Protein AF-A0A7R7VEH5-F1 (afdb_monomer)

Solvent-accessible surface area (backbone atoms only — not comparable to full-atom values): 8174 Å² total; per-residue (Å²): 129,86,84,76,78,85,71,71,72,92,66,68,46,60,61,96,82,42,45,46,44,81,75,45,79,78,46,73,48,72,40,83,87,73,66,27,44,36,34,36,28,41,25,24,31,74,89,79,62,52,76,46,81,45,77,47,75,48,81,69,66,78,86,82,49,87,70,64,101,56,77,91,64,55,73,67,56,57,47,50,56,49,52,52,51,51,52,52,44,40,55,34,22,75,76,70,48,72,68,77,65,85,84,86,86,89,78,66,87,92,58,85,80,77,89,77,88,89,80,88,81,85,130

Sequence (123 aa):
MLKWEYYFGDHYFKIDGRLIIFDEQLTETEDPHLSQPQALNQAHYKDNGEQVLTKIRYDLHPKSYDHPKIPLYDRDYATDEFLLECEIVEILSEIGHGPRYITHLNIKAGRNSRIERATSILS

Foldseek 3Di:
DPPDDPPPPPDFDDFVNFTKDWDDFPDWDADPLQRWIKIWTWIAGPVPRHIDIDIDIDHDDPVPDPDDPDNSDDPVVVVVVVVVVLVVQCVCVVVVHDDHRRDDDDDDPPDNDDDDDDDDDDD

Mean predicted aligned error: 10.53 Å

pLDDT: mean 70.05, std 20.7, range [25.77, 93.56]

Organism: Aspergillus chevalieri (NCBI:txid182096)

Radius of gyration: 16.16 Å; Cα contacts (8 Å, |Δi|>4): 123; chains: 1; bounding box: 46×30×38 Å

Nearest PDB structures (foldseek):
  2nlk-assembly1_A  TM=2.785E-01  e=6.774E-01  Homo sapiens
  5exc-assembly1_C  TM=2.557E-01  e=3.932E-01  Dendronephthya sp. SSAL-2002
  2btj-assembly1_bb  TM=2.392E-01  e=5.651E-01  Lobophyllia hemprichii
  6omf-assembly1_J  TM=2.350E-01  e=1.167E+00  Salmonella enterica subsp. enterica serovar Typhimurium
  6gp1-assembly1_A  TM=2.303E-01  e=1.677E+00  Lobophyllia hemprichii

Structure (mmCIF, N/CA/C/O backbone):
data_AF-A0A7R7VEH5-F1
#
_entry.id   AF-A0A7R7VEH5-F1
#
loop_
_atom_site.group_PDB
_atom_site.id
_atom_site.type_symbol
_atom_site.label_atom_id
_atom_site.label_alt_id
_atom_site.label_comp_id
_atom_site.label_asym_id
_atom_site.label_entity_id
_atom_site.label_seq_id
_atom_site.pdbx_PDB_ins_code
_atom_site.Cartn_x
_atom_site.Cartn_y
_atom_site.Cartn_z
_atom_site.occupancy
_atom_site.B_iso_or_equiv
_atom_site.auth_seq_id
_atom_site.auth_comp_id
_atom_site.auth_asym_id
_atom_site.auth_atom_id
_atom_site.pdbx_PDB_model_num
ATOM 1 N N . MET A 1 1 ? 22.551 12.711 -4.667 1.00 31.36 1 MET A N 1
ATOM 2 C CA . MET A 1 1 ? 21.391 11.824 -4.869 1.00 31.36 1 MET A CA 1
ATOM 3 C C . MET A 1 1 ? 20.169 12.726 -4.859 1.00 31.36 1 MET A C 1
ATOM 5 O O . MET A 1 1 ? 19.961 13.397 -3.856 1.00 31.36 1 MET A O 1
ATOM 9 N N . LEU A 1 2 ? 19.494 12.901 -5.999 1.00 25.77 2 LEU A N 1
ATOM 10 C CA . LEU A 1 2 ? 18.285 13.728 -6.057 1.0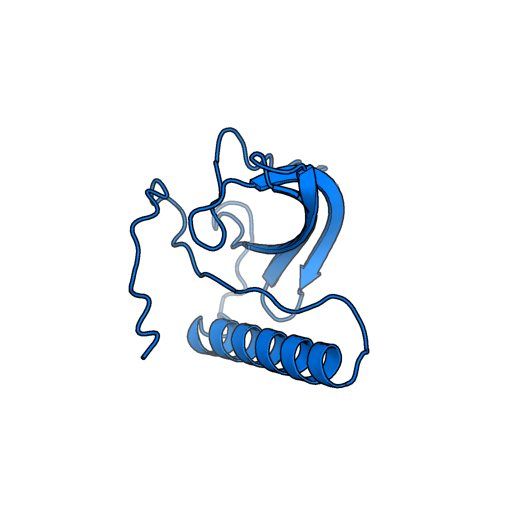0 25.77 2 LEU A CA 1
ATOM 11 C C . LEU A 1 2 ? 17.241 13.046 -5.173 1.00 25.77 2 LEU A C 1
ATOM 13 O O . LEU A 1 2 ? 16.857 11.917 -5.456 1.00 25.77 2 LEU A O 1
ATOM 17 N N . LYS A 1 3 ? 16.860 13.709 -4.080 1.00 30.73 3 LYS A N 1
ATOM 18 C CA . LYS A 1 3 ? 15.743 13.303 -3.230 1.00 30.73 3 LYS A CA 1
ATOM 19 C C . LYS A 1 3 ? 14.492 13.460 -4.096 1.00 30.73 3 LYS A C 1
ATOM 21 O O . LYS A 1 3 ? 14.040 14.577 -4.329 1.00 30.73 3 LYS A O 1
ATOM 26 N N . TRP A 1 4 ? 14.058 12.372 -4.719 1.00 36.75 4 TRP A N 1
ATOM 27 C CA . TRP A 1 4 ? 12.810 12.342 -5.466 1.00 36.75 4 TRP A CA 1
ATOM 28 C C . TRP A 1 4 ? 11.694 12.281 -4.426 1.00 36.75 4 TRP A C 1
ATOM 30 O O . TRP A 1 4 ? 11.590 11.305 -3.701 1.00 36.75 4 TRP A O 1
ATOM 40 N N . GLU A 1 5 ? 10.915 13.349 -4.296 1.00 39.94 5 GLU A N 1
ATOM 41 C CA . GLU A 1 5 ? 9.706 13.355 -3.473 1.00 39.94 5 GLU A CA 1
ATOM 42 C C . GLU A 1 5 ? 8.550 12.964 -4.398 1.00 39.94 5 GLU A C 1
ATOM 44 O O . GLU A 1 5 ? 7.982 13.811 -5.091 1.00 39.94 5 GLU A O 1
ATOM 49 N N . TYR A 1 6 ? 8.244 11.664 -4.496 1.00 45.22 6 TYR A N 1
ATOM 50 C CA . TYR A 1 6 ? 7.047 11.225 -5.212 1.00 45.22 6 TYR A CA 1
ATOM 51 C C . TYR A 1 6 ? 5.821 11.554 -4.361 1.00 45.22 6 TYR A C 1
ATOM 53 O O . TYR A 1 6 ? 5.362 10.770 -3.536 1.00 45.22 6 TYR A O 1
ATOM 61 N N . TYR A 1 7 ? 5.306 12.768 -4.537 1.00 43.44 7 TYR A N 1
ATOM 62 C CA . TYR A 1 7 ? 4.082 13.196 -3.887 1.00 43.44 7 TYR A CA 1
ATOM 63 C C . TYR A 1 7 ? 2.903 12.469 -4.543 1.00 43.44 7 TYR A C 1
ATOM 65 O O . TYR A 1 7 ? 2.584 12.721 -5.706 1.00 43.44 7 TYR A O 1
ATOM 73 N N . PHE A 1 8 ? 2.217 11.601 -3.794 1.00 52.72 8 PHE A N 1
ATOM 74 C CA . PHE A 1 8 ? 0.964 10.971 -4.234 1.00 52.72 8 PHE A CA 1
ATOM 75 C C . PHE A 1 8 ? -0.172 11.988 -4.501 1.00 52.72 8 PHE A C 1
ATOM 77 O O . PHE A 1 8 ? -1.266 11.584 -4.879 1.00 52.72 8 PHE A O 1
ATOM 84 N N . GLY A 1 9 ? 0.066 13.301 -4.394 1.00 45.19 9 GLY A N 1
ATOM 85 C 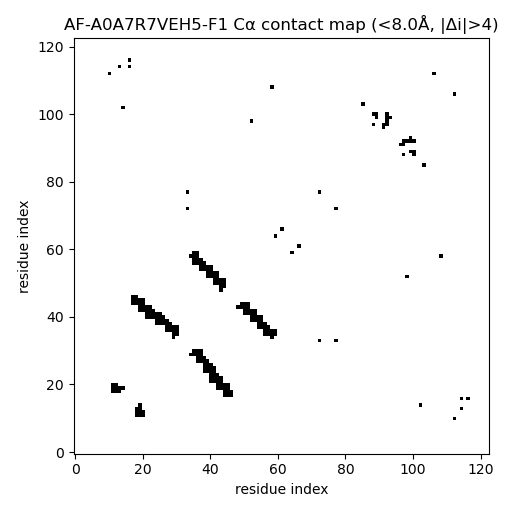CA . GLY A 1 9 ? -0.820 14.332 -4.942 1.00 45.19 9 GLY A CA 1
ATOM 86 C C . GLY A 1 9 ? -2.210 14.367 -4.311 1.00 45.19 9 GLY A C 1
ATOM 87 O O . GLY A 1 9 ? -2.421 13.925 -3.186 1.00 45.19 9 GLY A O 1
ATOM 88 N N . ASP A 1 10 ? -3.174 14.846 -5.100 1.00 43.59 10 ASP A N 1
ATOM 89 C CA . ASP A 1 10 ? -4.620 14.792 -4.834 1.00 43.59 10 ASP A CA 1
ATOM 90 C C . ASP A 1 10 ? -5.213 13.377 -5.058 1.00 43.59 10 ASP A C 1
ATOM 92 O O . ASP A 1 10 ? -6.424 13.220 -5.262 1.00 43.59 10 ASP A O 1
ATOM 96 N N . HIS A 1 11 ? -4.385 12.320 -5.095 1.00 54.25 11 HIS A N 1
ATOM 97 C CA . HIS A 1 11 ? -4.875 10.962 -5.310 1.00 54.25 11 HIS A CA 1
ATOM 98 C C . HIS A 1 11 ? -5.514 10.418 -4.033 1.00 54.25 11 HIS A C 1
ATOM 100 O O . HIS A 1 11 ? -4.874 9.962 -3.091 1.00 54.25 11 HIS A O 1
ATOM 106 N N . TYR A 1 12 ? -6.838 10.449 -4.042 1.00 58.94 12 TYR A N 1
ATOM 107 C CA . TYR A 1 12 ? -7.698 9.850 -3.041 1.00 58.94 12 TYR A CA 1
ATOM 108 C C . TYR A 1 12 ? -7.757 8.330 -3.211 1.00 58.94 12 TYR A C 1
ATOM 110 O O . TYR A 1 12 ? -8.392 7.822 -4.138 1.00 58.94 12 TYR A O 1
ATOM 118 N N . PHE A 1 13 ? -7.139 7.597 -2.288 1.00 70.75 13 PHE A N 1
ATOM 119 C CA . PHE A 1 13 ? -7.273 6.146 -2.220 1.00 70.75 13 PHE A CA 1
ATOM 120 C C . PHE A 1 13 ? -8.486 5.773 -1.377 1.00 70.75 13 PHE A C 1
ATOM 122 O O . PHE A 1 13 ? -8.788 6.407 -0.365 1.00 70.75 13 PHE A O 1
ATOM 129 N N . LYS A 1 14 ? -9.196 4.729 -1.803 1.00 73.38 14 LYS A N 1
ATOM 130 C CA . LYS A 1 14 ? -10.250 4.114 -1.005 1.00 73.38 14 LYS A CA 1
ATOM 131 C C . LYS A 1 14 ? -9.895 2.666 -0.732 1.00 73.38 14 LYS A C 1
ATOM 133 O O . LYS A 1 14 ? -9.637 1.923 -1.674 1.00 73.38 14 LYS A O 1
ATOM 138 N N . ILE A 1 15 ? -9.963 2.285 0.534 1.00 74.88 15 ILE A N 1
ATOM 139 C CA . ILE A 1 15 ? -9.909 0.898 0.993 1.00 74.88 15 ILE A CA 1
ATOM 140 C C . ILE A 1 15 ? -11.330 0.540 1.423 1.00 74.88 15 ILE A C 1
ATOM 142 O O . ILE A 1 15 ? -11.946 1.280 2.185 1.00 74.88 15 ILE A O 1
ATOM 146 N N . ASP A 1 16 ? -11.909 -0.508 0.838 1.00 74.12 16 ASP A N 1
ATOM 147 C CA . ASP A 1 16 ? -13.307 -0.911 1.071 1.00 74.12 16 ASP A CA 1
ATOM 148 C C . ASP A 1 16 ? -14.334 0.222 0.878 1.00 74.12 16 ASP A C 1
ATOM 150 O O . ASP A 1 16 ? -15.366 0.319 1.542 1.00 74.12 16 ASP A O 1
ATOM 154 N N . GLY A 1 17 ? -14.052 1.127 -0.066 1.00 75.25 17 GLY A N 1
ATOM 155 C CA . GLY A 1 17 ? -14.888 2.296 -0.348 1.00 75.25 17 GLY A CA 1
ATOM 156 C C . GLY A 1 17 ? -14.740 3.448 0.653 1.00 75.25 17 GLY A C 1
ATOM 157 O O . GLY A 1 17 ? -15.325 4.510 0.424 1.00 75.25 17 GLY A O 1
ATOM 158 N N . ARG A 1 18 ? -13.929 3.278 1.700 1.00 80.69 18 ARG A N 1
ATOM 159 C CA . ARG A 1 18 ? -13.612 4.295 2.703 1.00 80.69 18 ARG A CA 1
ATOM 160 C C . ARG A 1 18 ? -12.362 5.049 2.287 1.00 80.69 18 ARG A C 1
ATOM 162 O O . ARG A 1 18 ? -11.360 4.447 1.917 1.00 80.69 18 ARG A O 1
ATOM 169 N N . LEU A 1 19 ? -12.438 6.374 2.306 1.00 82.75 19 LEU A N 1
ATOM 170 C CA . LEU A 1 19 ? -11.329 7.220 1.886 1.00 82.75 19 LEU A CA 1
ATOM 171 C C . LEU A 1 19 ? -10.213 7.207 2.932 1.00 82.75 19 LEU A C 1
ATOM 173 O O . LEU A 1 19 ? -10.510 7.409 4.108 1.00 82.75 19 LEU A O 1
ATOM 177 N N . ILE A 1 20 ? -8.965 7.059 2.493 1.00 82.00 20 ILE A N 1
ATOM 178 C CA . ILE A 1 20 ? -7.785 7.246 3.341 1.00 82.00 20 ILE A CA 1
ATOM 179 C C . ILE A 1 20 ? -7.056 8.549 3.002 1.00 82.00 20 ILE A C 1
ATOM 181 O O . ILE A 1 20 ? -7.095 9.018 1.861 1.00 82.00 20 ILE A O 1
ATOM 185 N N . ILE A 1 21 ? -6.403 9.129 4.004 1.00 83.69 21 ILE A N 1
ATOM 186 C CA . ILE A 1 21 ? -5.522 10.294 3.897 1.00 83.69 21 ILE A CA 1
ATOM 187 C C . ILE A 1 21 ? -4.147 9.863 4.400 1.00 83.69 21 ILE A C 1
ATOM 189 O O . ILE A 1 21 ? -4.055 9.294 5.485 1.00 83.69 21 ILE A O 1
ATOM 193 N N . PHE A 1 22 ? -3.098 10.110 3.614 1.00 83.50 22 PHE A N 1
ATOM 194 C CA . PHE A 1 22 ? -1.724 9.859 4.048 1.00 83.50 22 PHE A CA 1
ATOM 195 C C . PHE A 1 22 ? -1.283 10.933 5.036 1.00 83.50 22 PHE A C 1
ATOM 197 O O . PHE A 1 22 ? -1.384 12.124 4.742 1.00 83.50 22 PHE A O 1
ATOM 204 N N . ASP A 1 23 ? -0.786 10.486 6.183 1.00 86.00 23 ASP A N 1
ATOM 205 C CA . ASP A 1 23 ? -0.283 11.343 7.251 1.00 86.00 23 ASP A CA 1
ATOM 206 C C . ASP A 1 23 ? 1.217 11.583 7.081 1.00 86.00 23 ASP A C 1
ATOM 208 O O . ASP A 1 23 ? 1.681 12.723 7.096 1.00 86.00 23 ASP A O 1
ATOM 212 N N . GLU A 1 24 ? 1.974 10.500 6.890 1.00 85.00 24 GLU A N 1
ATOM 213 C CA . GLU A 1 24 ? 3.433 10.524 6.837 1.00 85.00 24 GLU A CA 1
ATOM 214 C C . GLU A 1 24 ? 3.980 9.351 6.014 1.00 85.00 24 GLU A C 1
ATOM 216 O O . GLU A 1 24 ? 3.512 8.215 6.130 1.00 85.00 24 GLU A O 1
ATOM 221 N N . GLN A 1 25 ? 5.017 9.615 5.215 1.00 86.62 25 GLN A N 1
ATOM 222 C CA . GLN A 1 25 ? 5.842 8.573 4.607 1.00 86.62 25 GLN A CA 1
ATOM 223 C C . GLN A 1 25 ? 6.932 8.160 5.601 1.00 86.62 25 GLN A C 1
ATOM 225 O O . GLN A 1 25 ? 7.844 8.932 5.890 1.00 86.62 25 GLN A O 1
ATOM 230 N N . LEU A 1 26 ? 6.845 6.930 6.104 1.00 86.38 26 LEU A N 1
ATOM 231 C CA . LEU A 1 26 ? 7.756 6.395 7.116 1.00 86.38 26 LEU A CA 1
ATOM 232 C C . LEU A 1 26 ? 9.086 5.958 6.499 1.00 86.38 26 LEU A C 1
ATOM 234 O O . LEU A 1 26 ? 10.154 6.227 7.048 1.00 86.38 26 LEU A O 1
ATOM 238 N N . THR A 1 27 ? 9.029 5.262 5.361 1.00 86.12 27 THR A N 1
ATOM 239 C CA . THR A 1 27 ? 10.216 4.780 4.644 1.00 86.12 27 THR A CA 1
ATOM 240 C C . THR A 1 27 ? 9.985 4.765 3.138 1.00 86.12 27 THR A C 1
ATOM 242 O O . THR A 1 27 ? 8.856 4.641 2.667 1.00 86.12 27 THR A O 1
ATOM 245 N N . GLU A 1 28 ? 11.076 4.849 2.380 1.00 86.25 28 GLU A N 1
ATOM 246 C CA . GLU A 1 28 ? 11.110 4.566 0.946 1.00 86.25 28 GLU A CA 1
ATOM 247 C C . GLU A 1 28 ? 12.404 3.822 0.640 1.00 86.25 28 GLU A C 1
ATOM 249 O O . GLU A 1 28 ? 13.493 4.255 1.024 1.00 86.25 28 GLU A O 1
ATOM 254 N N . THR A 1 29 ? 12.274 2.66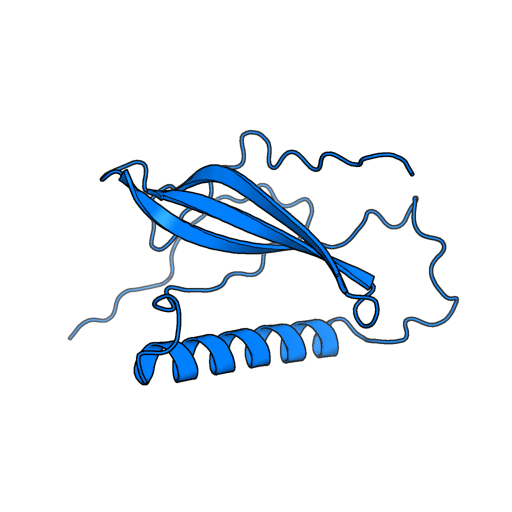1 0.009 1.00 84.69 29 THR A N 1
ATOM 255 C CA . THR A 1 29 ? 13.407 1.804 -0.347 1.00 84.69 29 THR A CA 1
ATOM 256 C C . THR A 1 29 ? 13.227 1.294 -1.761 1.00 84.69 29 THR A C 1
ATOM 258 O O . THR A 1 29 ? 12.105 1.150 -2.235 1.00 84.69 29 THR A O 1
ATOM 261 N N . GLU A 1 30 ? 14.331 1.023 -2.440 1.00 80.12 30 GLU A N 1
ATOM 262 C CA . GLU A 1 30 ? 14.309 0.353 -3.732 1.00 80.12 30 GLU A CA 1
ATOM 263 C C . GLU A 1 30 ? 14.454 -1.151 -3.510 1.00 80.12 30 GLU A C 1
ATOM 265 O O . GLU A 1 30 ? 15.340 -1.581 -2.769 1.00 80.12 30 GLU A O 1
ATOM 270 N N . ASP A 1 31 ? 13.591 -1.945 -4.140 1.00 73.94 31 ASP A N 1
ATOM 271 C CA . ASP A 1 31 ? 13.812 -3.377 -4.288 1.00 73.94 31 ASP A CA 1
ATOM 272 C C . ASP A 1 31 ? 14.763 -3.604 -5.478 1.00 73.94 31 ASP A C 1
ATOM 274 O O . ASP A 1 31 ? 14.351 -3.426 -6.632 1.00 73.94 31 ASP A O 1
ATOM 278 N N . PRO A 1 32 ? 16.031 -3.991 -5.239 1.00 69.19 32 PRO A N 1
ATOM 279 C CA . PRO A 1 32 ? 17.008 -4.162 -6.310 1.00 69.19 32 PRO A CA 1
ATOM 280 C C . PRO A 1 32 ? 16.691 -5.356 -7.222 1.00 69.19 32 PRO A C 1
ATOM 282 O O . PRO A 1 32 ? 17.205 -5.412 -8.338 1.00 69.19 32 PRO A O 1
ATOM 285 N N . HIS A 1 33 ? 15.866 -6.310 -6.779 1.00 69.62 33 HIS A N 1
ATOM 286 C CA . HIS A 1 33 ? 15.481 -7.472 -7.579 1.00 69.62 33 HIS A CA 1
ATOM 287 C C . HIS A 1 33 ? 14.408 -7.101 -8.598 1.00 69.62 33 HIS A C 1
ATOM 289 O O . HIS A 1 33 ? 14.494 -7.494 -9.761 1.00 69.62 33 HIS A O 1
ATOM 295 N N . LEU A 1 34 ? 13.431 -6.301 -8.171 1.00 71.12 34 LEU A N 1
ATOM 296 C CA . LEU A 1 34 ? 12.309 -5.881 -9.008 1.00 71.12 34 LEU A CA 1
ATOM 297 C C . LEU A 1 34 ? 12.545 -4.532 -9.702 1.00 71.12 34 LEU A C 1
ATOM 299 O O . LEU A 1 34 ? 11.777 -4.162 -10.586 1.00 71.12 34 LEU A O 1
ATOM 303 N N . SER A 1 35 ? 13.611 -3.804 -9.339 1.00 72.06 35 SER A N 1
ATOM 304 C CA . SER A 1 35 ? 13.848 -2.414 -9.770 1.00 72.06 35 SER A CA 1
ATOM 305 C C . SER A 1 35 ? 12.635 -1.512 -9.492 1.00 72.06 35 SER A C 1
ATOM 307 O O . SER A 1 35 ? 12.289 -0.639 -10.291 1.00 72.06 35 SER A O 1
ATOM 309 N N . GLN A 1 36 ? 11.963 -1.761 -8.364 1.00 76.62 36 GLN A N 1
ATOM 310 C CA . GLN A 1 36 ? 10.743 -1.072 -7.950 1.00 76.62 36 GLN A CA 1
ATOM 311 C C . GLN A 1 36 ? 10.960 -0.363 -6.612 1.00 76.62 36 GLN A C 1
ATOM 313 O O . GLN A 1 36 ? 11.315 -1.006 -5.621 1.00 76.62 36 GLN A O 1
ATOM 318 N N . PRO A 1 37 ? 10.710 0.951 -6.538 1.00 81.94 37 PRO A N 1
ATOM 319 C CA . PRO A 1 37 ? 10.507 1.624 -5.270 1.00 81.94 37 PRO A CA 1
ATOM 320 C C . PRO A 1 37 ? 9.306 1.072 -4.504 1.00 81.94 37 PRO A C 1
ATOM 322 O O . PRO A 1 37 ? 8.244 0.787 -5.067 1.00 81.94 37 PRO A O 1
ATOM 325 N N . GLN A 1 38 ? 9.472 0.993 -3.190 1.00 85.00 38 GLN A N 1
ATOM 326 C CA . GLN A 1 38 ? 8.426 0.691 -2.230 1.00 85.00 38 GLN A CA 1
ATOM 327 C C . GLN A 1 38 ? 8.437 1.731 -1.106 1.00 85.00 38 GLN A C 1
ATOM 329 O O . GLN A 1 38 ? 9.469 1.971 -0.474 1.00 85.00 38 GLN A O 1
ATOM 334 N N . ALA A 1 39 ? 7.276 2.324 -0.844 1.00 84.69 39 ALA A N 1
ATOM 335 C CA . ALA A 1 39 ? 7.072 3.304 0.215 1.00 84.69 39 ALA A CA 1
ATOM 336 C C . ALA A 1 39 ? 6.124 2.747 1.280 1.00 84.69 39 ALA A C 1
ATOM 338 O O . ALA A 1 39 ? 5.047 2.238 0.953 1.00 84.69 39 ALA A O 1
ATOM 339 N N . LEU A 1 40 ? 6.517 2.856 2.549 1.00 87.81 40 LEU A N 1
ATOM 340 C CA . LEU A 1 40 ? 5.646 2.585 3.689 1.00 87.81 40 LEU A CA 1
ATOM 341 C C . LEU A 1 40 ? 5.106 3.909 4.219 1.00 87.81 40 LEU A C 1
ATOM 343 O O . LEU A 1 40 ? 5.879 4.809 4.543 1.00 87.81 40 LEU A O 1
ATOM 347 N N . ASN A 1 41 ? 3.788 4.008 4.351 1.00 86.50 41 ASN A N 1
ATOM 348 C CA . ASN A 1 41 ? 3.118 5.224 4.789 1.00 86.50 41 ASN A CA 1
ATOM 349 C C . ASN A 1 41 ? 2.153 4.932 5.933 1.00 86.50 41 ASN A C 1
ATOM 351 O O . ASN A 1 41 ? 1.440 3.922 5.925 1.00 86.50 41 ASN A O 1
ATOM 355 N N . GLN A 1 42 ? 2.103 5.865 6.875 1.00 89.19 42 GLN A N 1
ATOM 356 C CA . GLN A 1 42 ? 1.029 5.984 7.843 1.00 89.19 42 GLN A CA 1
ATOM 357 C C . GLN A 1 42 ? -0.111 6.797 7.224 1.00 89.19 42 GLN A C 1
ATOM 359 O O . GLN A 1 42 ? 0.114 7.803 6.547 1.00 89.19 42 GLN A O 1
ATOM 364 N N . ALA A 1 43 ? -1.338 6.337 7.426 1.00 87.38 43 ALA A N 1
ATOM 365 C CA . ALA A 1 43 ? -2.540 6.971 6.916 1.00 87.38 43 ALA A CA 1
ATOM 366 C C . ALA A 1 43 ? -3.692 6.793 7.906 1.00 87.38 43 ALA A C 1
ATOM 368 O O . ALA A 1 43 ? -3.640 5.947 8.798 1.00 87.38 43 ALA A O 1
ATOM 369 N N . HIS A 1 44 ? -4.779 7.523 7.697 1.00 88.75 44 HIS A N 1
ATOM 370 C CA . HIS A 1 44 ? -6.021 7.306 8.428 1.00 88.75 44 HIS A CA 1
ATOM 371 C C . HIS A 1 44 ? -7.232 7.309 7.511 1.00 88.75 44 HIS A C 1
ATOM 373 O O . HIS A 1 44 ? -7.255 7.961 6.464 1.00 88.75 44 HIS A O 1
ATOM 379 N N . TYR A 1 45 ? -8.282 6.610 7.929 1.00 88.81 45 TYR A N 1
ATOM 380 C CA . TYR A 1 45 ? -9.580 6.733 7.289 1.00 88.81 45 TYR A CA 1
ATOM 381 C C . TYR A 1 45 ? -10.212 8.090 7.600 1.00 88.81 45 TYR A C 1
ATOM 383 O O . TYR A 1 45 ? -10.356 8.478 8.757 1.00 88.81 45 TYR A O 1
ATOM 391 N N . LYS A 1 46 ? -10.662 8.806 6.568 1.00 87.31 46 LYS A N 1
ATOM 392 C CA . LYS A 1 46 ? -11.269 10.139 6.715 1.00 87.31 46 LYS A CA 1
ATOM 393 C C . LYS A 1 46 ? -12.571 10.129 7.527 1.00 87.31 46 LYS A C 1
ATOM 395 O O . LYS A 1 46 ? -12.934 11.149 8.103 1.00 87.31 46 LYS A O 1
ATOM 400 N N . ASP A 1 47 ? -13.313 9.025 7.512 1.00 90.69 47 ASP A N 1
ATOM 401 C CA . ASP A 1 47 ? -14.634 8.930 8.140 1.00 90.69 47 ASP A CA 1
ATOM 402 C C . ASP A 1 47 ? -14.576 8.768 9.668 1.00 90.69 47 ASP A C 1
ATOM 404 O O . ASP A 1 47 ? -15.434 9.321 10.354 1.00 90.69 47 ASP A O 1
ATOM 408 N N . ASN A 1 48 ? -13.586 8.050 10.206 1.00 92.12 48 ASN A N 1
ATOM 409 C CA . ASN A 1 48 ? -13.480 7.765 11.642 1.00 92.12 48 ASN A CA 1
ATOM 410 C C . ASN A 1 48 ? -12.094 8.041 12.260 1.00 92.12 48 ASN A C 1
ATOM 412 O O . ASN A 1 48 ? -11.945 7.898 13.471 1.00 92.12 48 ASN A O 1
ATOM 416 N N . GLY A 1 49 ? -11.091 8.423 11.466 1.00 91.50 49 GLY A N 1
ATOM 417 C CA . GLY A 1 49 ? -9.725 8.681 11.933 1.00 91.50 49 GLY A CA 1
ATOM 418 C C . GLY A 1 49 ? -8.926 7.430 12.317 1.00 91.50 49 GLY A C 1
ATOM 419 O O . GLY A 1 49 ? -7.835 7.556 12.868 1.00 91.50 49 GLY A O 1
ATOM 420 N N . GLU A 1 50 ? -9.445 6.228 12.054 1.00 92.19 50 GLU A N 1
ATOM 421 C CA . GLU A 1 50 ? -8.747 4.972 12.334 1.00 92.19 50 GLU A CA 1
ATOM 422 C C . GLU A 1 50 ? -7.472 4.877 11.492 1.00 92.19 50 GLU A C 1
ATOM 424 O O . GLU A 1 50 ? -7.496 5.071 10.274 1.00 92.19 50 GLU A O 1
ATOM 429 N N . GLN A 1 51 ? -6.363 4.588 12.169 1.00 91.38 51 GLN A N 1
ATOM 430 C CA . GLN A 1 51 ? -5.025 4.540 11.594 1.00 91.38 51 GLN A CA 1
ATOM 431 C C . GLN A 1 51 ? -4.799 3.241 10.818 1.00 91.38 51 GLN A C 1
ATOM 433 O O . GLN A 1 51 ? -5.176 2.156 11.262 1.00 91.38 51 GLN A O 1
ATOM 438 N N . VAL A 1 52 ? -4.136 3.356 9.672 1.00 89.31 52 VAL A N 1
ATOM 439 C CA . VAL A 1 52 ? -3.755 2.249 8.797 1.00 89.31 52 VAL A CA 1
ATOM 440 C C . VAL A 1 52 ? -2.326 2.426 8.294 1.00 89.31 52 VAL A C 1
ATOM 442 O O . VAL A 1 52 ? -1.828 3.539 8.135 1.00 89.31 52 VAL A O 1
ATOM 445 N N . LEU A 1 53 ? -1.669 1.303 8.014 1.00 90.81 53 LEU A N 1
ATOM 446 C CA . LEU A 1 53 ? -0.385 1.275 7.325 1.00 90.81 53 LEU A CA 1
ATOM 447 C C . LEU A 1 53 ? -0.602 0.868 5.874 1.00 90.81 53 LEU A C 1
ATOM 449 O O . LEU A 1 53 ? -1.364 -0.051 5.580 1.00 90.81 53 LEU A O 1
ATOM 453 N N . THR A 1 54 ? 0.089 1.549 4.969 1.00 87.00 54 THR A N 1
ATOM 454 C CA . THR A 1 54 ? 0.007 1.285 3.533 1.00 87.00 54 THR A CA 1
ATOM 455 C C . THR A 1 54 ? 1.402 1.110 2.962 1.00 87.00 54 THR A C 1
ATOM 457 O O . THR A 1 54 ? 2.269 1.967 3.128 1.00 87.00 54 THR A O 1
ATOM 460 N N . LYS A 1 55 ? 1.620 -0.012 2.280 1.00 88.75 55 LYS A N 1
ATOM 461 C CA . LYS A 1 55 ? 2.830 -0.262 1.503 1.00 88.75 55 LYS A CA 1
ATOM 462 C C . LYS A 1 55 ? 2.488 -0.112 0.027 1.00 88.75 55 LYS A C 1
ATOM 464 O O . LYS A 1 55 ? 1.620 -0.820 -0.476 1.00 88.75 55 LYS A O 1
ATOM 469 N N . ILE A 1 56 ? 3.144 0.820 -0.653 1.00 84.12 56 ILE A N 1
ATOM 470 C CA . ILE A 1 56 ? 2.900 1.116 -2.065 1.00 84.12 56 ILE A CA 1
ATOM 471 C C . ILE A 1 56 ? 4.154 0.768 -2.851 1.00 84.12 56 ILE A C 1
ATOM 473 O O . ILE A 1 56 ? 5.223 1.288 -2.546 1.00 84.12 56 ILE A O 1
ATOM 477 N N . ARG A 1 57 ? 4.012 -0.082 -3.871 1.00 84.12 57 ARG A N 1
ATOM 478 C CA . ARG A 1 57 ? 5.050 -0.355 -4.871 1.00 84.12 57 ARG A CA 1
ATOM 479 C C . ARG A 1 57 ? 4.700 0.386 -6.160 1.00 84.12 57 ARG A C 1
ATOM 481 O O . ARG A 1 57 ? 3.531 0.398 -6.549 1.00 84.12 57 ARG A O 1
ATOM 488 N N . TYR A 1 58 ? 5.669 1.016 -6.814 1.00 78.12 58 TYR A N 1
ATOM 489 C CA . TYR A 1 58 ? 5.437 1.728 -8.075 1.00 78.12 58 TYR A CA 1
ATOM 490 C C . TYR A 1 58 ? 6.604 1.565 -9.041 1.00 78.12 58 TYR A C 1
ATOM 492 O O . TYR A 1 58 ? 7.751 1.442 -8.631 1.00 78.12 58 TYR A O 1
ATOM 500 N N . ASP A 1 59 ? 6.305 1.588 -10.340 1.00 72.75 59 ASP A N 1
ATOM 501 C CA . ASP A 1 59 ? 7.326 1.566 -11.385 1.00 72.75 59 ASP A CA 1
ATOM 502 C C . ASP A 1 59 ? 7.942 2.966 -11.551 1.00 72.75 59 ASP A C 1
ATOM 504 O O . ASP A 1 59 ? 7.225 3.970 -11.633 1.00 72.75 59 ASP A O 1
ATOM 508 N N . LEU A 1 60 ? 9.271 3.049 -11.665 1.00 64.25 60 LEU A N 1
ATOM 509 C CA . LEU A 1 60 ? 9.947 4.291 -12.051 1.00 64.25 60 LEU A CA 1
ATOM 510 C C . LEU A 1 60 ? 9.711 4.610 -13.533 1.00 64.25 60 LEU A C 1
ATOM 512 O O . LEU A 1 60 ? 9.597 3.724 -14.381 1.00 64.25 60 LEU A O 1
ATOM 516 N N . HIS A 1 61 ? 9.670 5.904 -13.874 1.00 55.06 61 HIS A N 1
ATOM 517 C CA . HIS A 1 61 ? 9.510 6.332 -15.262 1.00 55.06 61 HIS A CA 1
ATOM 518 C C . HIS A 1 61 ? 10.706 5.838 -16.110 1.00 55.06 61 HIS A C 1
ATOM 520 O O . HIS A 1 61 ? 11.851 6.198 -15.823 1.00 55.06 61 HIS A O 1
ATOM 526 N N . PRO A 1 62 ? 10.482 5.119 -17.227 1.00 50.81 62 PRO A N 1
ATOM 527 C CA . PRO A 1 62 ? 11.535 4.437 -18.000 1.00 50.81 62 PRO A CA 1
ATOM 528 C C . PRO A 1 62 ? 12.544 5.366 -18.703 1.00 50.81 62 PRO A C 1
ATOM 530 O O . PRO A 1 62 ? 13.444 4.910 -19.393 1.00 50.81 62 PRO A O 1
ATOM 533 N N . LYS A 1 63 ? 12.402 6.692 -18.567 1.00 48.78 63 LYS A N 1
ATOM 534 C CA . LYS A 1 63 ? 13.320 7.673 -19.181 1.00 48.78 63 LYS A CA 1
ATOM 535 C C . LYS A 1 63 ? 14.501 8.036 -18.281 1.00 48.78 63 LYS A C 1
ATOM 537 O O . LYS A 1 63 ? 15.483 8.571 -18.779 1.00 48.78 63 LYS A O 1
ATOM 542 N N . SER A 1 64 ? 14.380 7.808 -16.975 1.00 49.56 64 SER A N 1
ATOM 543 C CA . SER A 1 64 ? 15.393 8.159 -15.972 1.00 49.56 64 SER A CA 1
ATOM 544 C C . SER A 1 64 ? 16.175 6.953 -15.456 1.00 49.56 64 SER A C 1
ATOM 546 O O . SER A 1 64 ? 17.135 7.144 -14.717 1.00 49.56 64 SER A O 1
ATOM 548 N N . TYR A 1 65 ? 15.779 5.738 -15.840 1.00 50.28 65 TYR A N 1
ATOM 549 C CA . TYR A 1 65 ? 16.479 4.505 -15.499 1.00 50.28 65 TYR A CA 1
ATOM 550 C C . TYR A 1 65 ? 17.140 3.934 -16.746 1.00 50.28 65 TYR A C 1
ATOM 552 O O . TYR A 1 65 ? 16.477 3.692 -17.754 1.00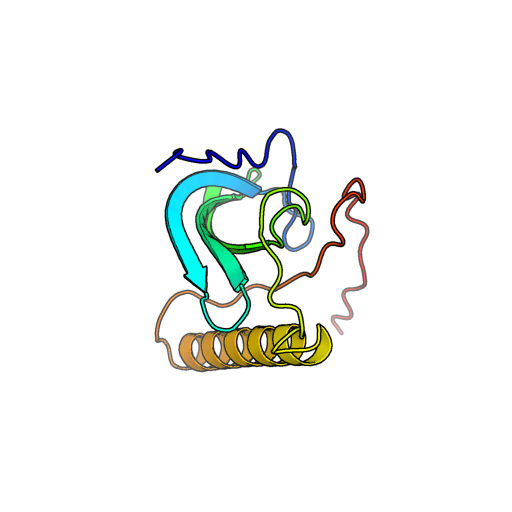 50.28 65 TYR A O 1
ATOM 560 N N . ASP A 1 66 ? 18.453 3.736 -16.675 1.00 49.16 66 ASP A N 1
ATOM 561 C CA . ASP A 1 66 ? 19.197 3.024 -17.705 1.00 49.16 66 ASP A CA 1
ATOM 562 C C . ASP A 1 66 ? 18.812 1.546 -17.570 1.00 49.16 66 ASP A C 1
ATOM 564 O O . ASP A 1 66 ? 19.301 0.835 -16.691 1.00 49.16 66 ASP A O 1
ATOM 568 N N . HIS A 1 67 ? 17.812 1.110 -18.342 1.00 50.31 67 HIS A N 1
ATOM 569 C CA . HIS A 1 67 ? 17.340 -0.266 -18.270 1.00 50.31 67 HIS A CA 1
ATOM 570 C C . HIS A 1 67 ? 18.521 -1.211 -18.531 1.00 50.31 67 HIS A C 1
ATOM 572 O O . HIS A 1 67 ? 19.225 -1.040 -19.536 1.00 50.31 67 HIS A O 1
ATOM 578 N N . PRO A 1 68 ? 18.732 -2.257 -17.713 1.00 49.00 68 PRO A N 1
ATOM 579 C CA . PRO A 1 68 ? 19.550 -3.365 -18.169 1.00 49.00 68 PRO A CA 1
ATOM 580 C C . PRO A 1 68 ? 18.969 -3.850 -19.507 1.00 49.00 68 PRO A C 1
ATOM 582 O O . PRO A 1 68 ? 17.756 -3.992 -19.657 1.00 49.00 68 PRO A O 1
ATOM 585 N N . LYS A 1 69 ? 19.833 -4.083 -20.507 1.00 48.06 69 LYS A N 1
ATOM 586 C CA . LYS A 1 69 ? 19.459 -4.497 -21.882 1.00 48.06 69 LYS A CA 1
ATOM 587 C C . LYS A 1 69 ? 18.625 -5.789 -21.948 1.00 48.06 69 LYS A C 1
ATOM 589 O O . LYS A 1 69 ? 18.198 -6.187 -23.028 1.00 48.06 69 LYS A O 1
ATOM 594 N N . ILE A 1 70 ? 18.427 -6.442 -20.808 1.00 49.53 70 ILE A N 1
ATOM 595 C CA . ILE A 1 70 ? 17.627 -7.636 -20.591 1.00 49.53 70 ILE A CA 1
ATOM 596 C C . ILE A 1 70 ? 16.821 -7.351 -19.313 1.00 49.53 70 ILE A C 1
ATOM 598 O O . ILE A 1 70 ? 17.451 -7.142 -18.272 1.00 49.53 70 ILE A O 1
ATOM 602 N N . PRO A 1 71 ? 15.475 -7.305 -19.349 1.00 51.62 71 PRO A N 1
ATOM 603 C CA . PRO A 1 71 ? 14.690 -7.311 -18.121 1.00 51.62 71 PRO A CA 1
ATOM 604 C C . PRO A 1 71 ? 15.061 -8.590 -17.371 1.00 51.62 71 PRO A C 1
ATOM 606 O O . PRO A 1 71 ? 14.874 -9.682 -17.902 1.00 51.62 71 PRO A O 1
ATOM 609 N N . LEU A 1 72 ? 15.654 -8.472 -16.184 1.00 51.75 72 LEU A N 1
ATOM 610 C CA . LEU A 1 72 ? 16.000 -9.650 -15.384 1.00 51.75 72 LEU A CA 1
ATOM 611 C C . LEU A 1 72 ? 14.739 -10.402 -14.916 1.00 51.75 72 LEU A C 1
ATOM 613 O O . LEU A 1 72 ? 14.838 -11.593 -14.642 1.00 51.75 72 LEU A O 1
ATOM 617 N N . TYR A 1 73 ? 13.570 -9.741 -14.899 1.00 56.41 73 TYR A N 1
ATOM 618 C CA . TYR A 1 73 ? 12.293 -10.299 -14.445 1.00 56.41 73 TYR A CA 1
ATOM 619 C C . TYR A 1 73 ? 11.099 -9.752 -15.251 1.00 56.41 73 TYR A C 1
ATOM 621 O O . TYR A 1 73 ? 11.060 -8.569 -15.599 1.00 56.41 73 TYR A O 1
ATOM 629 N N . ASP A 1 74 ? 10.140 -10.629 -15.568 1.00 69.50 74 ASP A N 1
ATOM 630 C CA . ASP A 1 74 ? 8.858 -10.291 -16.206 1.00 69.50 74 ASP A CA 1
ATOM 631 C C . ASP A 1 74 ? 7.877 -9.713 -15.163 1.00 69.50 74 ASP A C 1
ATOM 633 O O . ASP A 1 74 ? 7.997 -9.979 -13.966 1.00 69.50 74 ASP A O 1
ATOM 637 N N . ARG A 1 75 ? 6.881 -8.935 -15.599 1.00 70.56 75 ARG A N 1
ATOM 638 C CA . ARG A 1 75 ? 5.814 -8.386 -14.740 1.00 70.56 75 ARG A CA 1
ATOM 639 C C . ARG A 1 75 ? 5.068 -9.464 -13.962 1.00 70.56 75 ARG A C 1
ATOM 641 O O . ARG A 1 75 ? 4.595 -9.191 -12.859 1.00 70.56 75 ARG A O 1
ATOM 648 N N . ASP A 1 76 ? 4.968 -10.654 -14.538 1.00 76.38 76 ASP A N 1
ATOM 649 C CA . ASP A 1 76 ? 4.325 -11.802 -13.907 1.00 76.38 76 ASP A CA 1
ATOM 650 C C . ASP A 1 76 ? 5.082 -12.201 -12.631 1.00 76.38 76 ASP A C 1
ATOM 652 O O . ASP A 1 76 ? 4.475 -12.315 -11.573 1.00 76.38 76 ASP A O 1
ATOM 656 N N . TYR A 1 77 ? 6.418 -12.234 -12.676 1.00 78.06 77 TYR A N 1
ATOM 657 C CA . TYR A 1 77 ? 7.248 -12.507 -11.498 1.00 78.06 77 TYR A CA 1
ATOM 658 C C . TYR A 1 77 ? 7.083 -11.440 -10.405 1.00 78.06 77 TYR A C 1
ATOM 660 O O . TYR A 1 77 ? 6.907 -11.762 -9.235 1.00 78.06 77 TYR A O 1
ATOM 668 N N . ALA A 1 78 ? 7.092 -10.156 -10.778 1.00 77.75 78 ALA A N 1
ATOM 669 C CA . ALA A 1 78 ? 6.874 -9.070 -9.817 1.00 77.75 78 ALA A CA 1
ATOM 670 C C . ALA A 1 78 ? 5.480 -9.138 -9.164 1.00 77.75 78 ALA A C 1
ATOM 672 O O . ALA A 1 78 ? 5.311 -8.761 -8.002 1.00 77.75 78 ALA A O 1
ATOM 673 N N . THR A 1 79 ? 4.486 -9.624 -9.914 1.00 81.50 79 THR A N 1
ATOM 674 C CA . THR A 1 79 ? 3.124 -9.844 -9.418 1.00 81.50 79 THR A CA 1
ATOM 675 C C . THR A 1 79 ? 3.081 -11.021 -8.448 1.00 81.50 79 THR A C 1
ATOM 677 O O . THR A 1 79 ? 2.502 -10.882 -7.374 1.00 81.50 79 THR A O 1
ATOM 680 N N . ASP A 1 80 ? 3.730 -12.136 -8.773 1.00 85.50 80 ASP A N 1
ATOM 681 C CA . ASP A 1 80 ? 3.793 -13.313 -7.902 1.00 85.50 80 ASP A CA 1
ATOM 682 C C . ASP A 1 80 ? 4.494 -12.990 -6.572 1.00 85.50 80 ASP A C 1
ATOM 684 O O . ASP A 1 80 ? 3.957 -13.282 -5.505 1.00 85.50 80 ASP A O 1
ATOM 688 N N . GLU A 1 81 ? 5.627 -12.280 -6.612 1.00 85.50 81 GLU A N 1
ATOM 689 C CA . GLU A 1 81 ? 6.337 -11.812 -5.409 1.00 85.50 81 GLU A CA 1
ATOM 690 C C . GLU A 1 81 ? 5.482 -10.863 -4.553 1.00 85.50 81 GLU A C 1
ATOM 692 O O . GLU A 1 81 ? 5.569 -10.836 -3.324 1.00 85.50 81 GLU A O 1
ATOM 697 N N . PHE A 1 82 ? 4.643 -10.043 -5.189 1.00 85.06 82 PHE A N 1
ATOM 698 C CA . PHE A 1 82 ? 3.700 -9.184 -4.479 1.00 85.06 82 PHE A CA 1
ATOM 699 C C . PHE A 1 82 ? 2.591 -9.975 -3.783 1.00 85.06 82 PHE A C 1
ATOM 701 O O . PHE A 1 82 ? 2.276 -9.696 -2.623 1.00 85.06 82 PHE A O 1
ATOM 708 N N . LEU A 1 83 ? 2.009 -10.955 -4.474 1.00 89.06 83 LEU A N 1
ATOM 709 C CA . LEU A 1 83 ? 0.955 -11.800 -3.918 1.00 89.06 83 LEU A CA 1
ATOM 710 C C . LEU A 1 83 ? 1.485 -12.666 -2.772 1.00 89.06 83 LEU A C 1
ATOM 712 O O . LEU A 1 83 ? 0.825 -12.757 -1.738 1.00 89.06 83 LEU A O 1
ATOM 716 N N . LEU A 1 84 ? 2.700 -13.205 -2.908 1.00 90.25 84 LEU A N 1
ATOM 717 C CA . LEU A 1 84 ? 3.368 -13.951 -1.846 1.00 90.25 84 LEU A CA 1
ATOM 718 C C . LEU A 1 84 ? 3.594 -13.086 -0.597 1.00 90.25 84 LEU A C 1
ATOM 720 O O . LEU A 1 84 ? 3.345 -13.540 0.517 1.00 90.25 84 LEU A O 1
ATOM 724 N N . GLU A 1 85 ? 4.021 -11.825 -0.753 1.00 88.50 85 GLU A N 1
ATOM 725 C CA . GLU A 1 85 ? 4.140 -10.920 0.399 1.00 88.50 85 GLU A CA 1
ATOM 726 C C . GLU A 1 85 ? 2.781 -10.701 1.082 1.00 88.50 85 GLU A C 1
ATOM 728 O O . GLU A 1 85 ? 2.707 -10.730 2.311 1.00 88.50 85 GLU A O 1
ATOM 733 N N . CYS A 1 86 ? 1.706 -10.506 0.310 1.00 89.56 86 CYS A N 1
ATOM 734 C CA . CYS A 1 86 ? 0.365 -10.332 0.873 1.00 89.56 86 CYS A CA 1
ATOM 735 C C . CY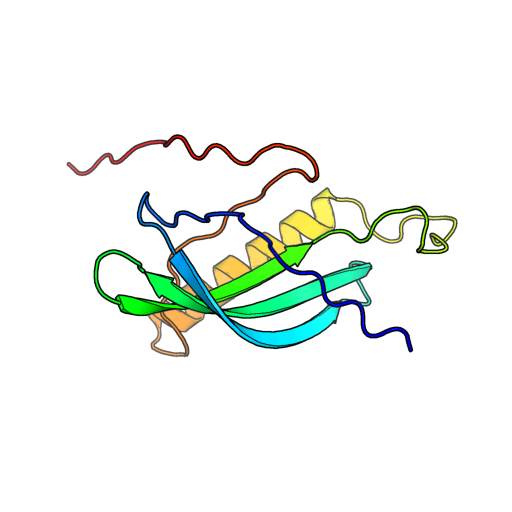S A 1 86 ? -0.068 -11.556 1.691 1.00 89.56 86 CYS A C 1
ATOM 737 O O . CYS A 1 86 ? -0.539 -11.387 2.813 1.00 89.56 86 CYS A O 1
ATOM 739 N N . GLU A 1 87 ? 0.151 -12.763 1.164 1.00 91.69 87 GLU A N 1
ATOM 740 C CA . GLU A 1 87 ? -0.163 -14.020 1.851 1.00 91.69 87 GLU A CA 1
ATOM 741 C C . GLU A 1 87 ? 0.641 -14.168 3.152 1.00 91.69 87 GLU A C 1
ATOM 743 O O . GLU A 1 87 ? 0.087 -14.499 4.199 1.00 91.69 87 GLU A O 1
ATOM 748 N N . ILE A 1 88 ? 1.938 -13.844 3.130 1.00 90.44 88 ILE A N 1
ATOM 749 C CA . ILE A 1 88 ? 2.778 -13.870 4.335 1.00 90.44 88 ILE A CA 1
ATOM 750 C C . ILE A 1 88 ? 2.248 -12.891 5.389 1.00 90.44 88 ILE A C 1
ATOM 752 O O . ILE A 1 88 ? 2.154 -13.248 6.563 1.00 90.44 88 ILE A O 1
ATOM 756 N N . VAL A 1 89 ? 1.898 -11.661 5.000 1.00 88.69 89 VAL A N 1
ATOM 757 C CA . VAL A 1 89 ? 1.364 -10.654 5.932 1.00 88.69 89 VAL A CA 1
ATOM 758 C C . VAL A 1 89 ? 0.020 -11.092 6.513 1.00 88.69 89 VAL A C 1
ATOM 760 O O . VAL A 1 89 ? -0.214 -10.897 7.705 1.00 88.69 89 VAL A O 1
ATOM 763 N N . GLU A 1 90 ? -0.843 -11.704 5.706 1.00 91.00 90 GLU A N 1
ATOM 764 C CA . GLU A 1 90 ? -2.120 -12.259 6.154 1.00 91.00 90 GLU A CA 1
ATOM 765 C C . GLU A 1 90 ? -1.915 -13.374 7.189 1.00 91.00 90 GLU A C 1
ATOM 767 O O . GLU A 1 90 ? -2.437 -13.271 8.301 1.00 91.00 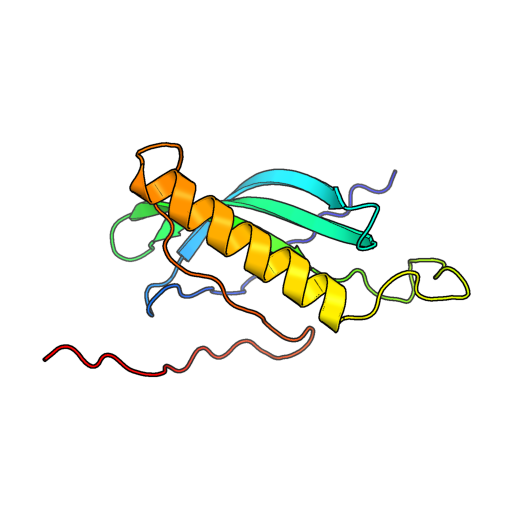90 GLU A O 1
ATOM 772 N N . ILE A 1 91 ? -1.057 -14.357 6.896 1.00 92.12 91 ILE A N 1
ATOM 773 C CA . ILE A 1 91 ? -0.727 -15.454 7.821 1.00 92.12 91 ILE A CA 1
ATOM 774 C C . ILE A 1 91 ? -0.149 -14.914 9.134 1.00 92.12 91 ILE A C 1
ATOM 776 O O . ILE A 1 91 ? -0.553 -15.339 10.217 1.00 92.12 91 ILE A O 1
ATOM 780 N N . LEU A 1 92 ? 0.798 -13.973 9.060 1.00 90.44 92 LEU A N 1
ATOM 781 C CA . LEU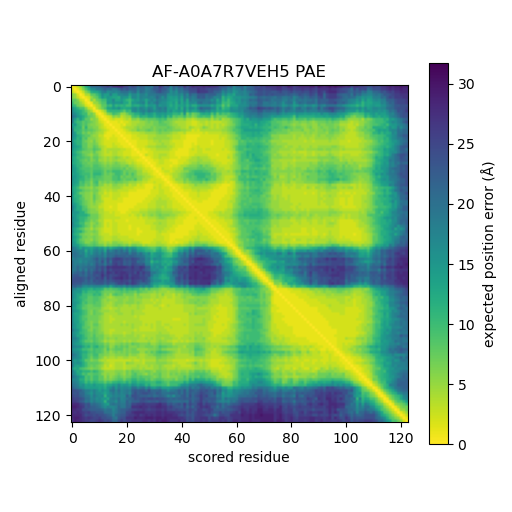 A 1 92 ? 1.406 -13.369 10.248 1.00 90.44 92 LEU A CA 1
ATOM 782 C C . LEU A 1 92 ? 0.362 -12.617 11.085 1.00 90.44 92 LEU A C 1
ATOM 784 O O . LEU A 1 92 ? 0.326 -12.770 12.307 1.00 90.44 92 LEU A O 1
ATOM 788 N N . SER A 1 93 ? -0.530 -11.872 10.434 1.00 88.88 93 SER A N 1
ATOM 789 C CA . SER A 1 93 ? -1.651 -11.184 11.074 1.00 88.88 93 SER A CA 1
ATOM 790 C C . SER A 1 93 ? -2.570 -12.157 11.824 1.00 88.88 93 SER A C 1
ATOM 792 O O . SER A 1 93 ? -2.933 -11.894 12.972 1.00 88.88 93 SER A O 1
ATOM 794 N N . GLU A 1 94 ? -2.932 -13.290 11.215 1.00 91.19 94 GLU A N 1
ATOM 795 C CA . GLU A 1 94 ? -3.824 -14.295 11.818 1.00 91.19 94 GLU A CA 1
ATOM 796 C C . GLU A 1 94 ? -3.264 -14.906 13.105 1.00 91.19 94 GLU A C 1
ATOM 798 O O . GLU A 1 94 ? -4.009 -15.159 14.054 1.00 91.19 94 GLU A O 1
ATOM 803 N N . ILE A 1 95 ? -1.945 -15.094 13.175 1.00 93.56 95 ILE A N 1
ATOM 804 C CA . ILE A 1 95 ? -1.270 -15.622 14.368 1.00 93.56 95 ILE A CA 1
ATOM 805 C C . ILE A 1 95 ? -0.889 -14.530 15.383 1.00 93.56 95 ILE A C 1
ATOM 807 O O . ILE A 1 95 ? -0.207 -14.811 16.368 1.00 93.56 95 ILE A O 1
ATOM 811 N N . GLY A 1 96 ? -1.341 -13.287 15.177 1.00 90.06 96 GLY A N 1
ATOM 812 C CA . GLY A 1 96 ? -1.119 -12.161 16.089 1.00 90.06 96 GLY A CA 1
ATOM 813 C C . GLY A 1 96 ? 0.244 -11.478 15.940 1.00 90.06 96 GLY A C 1
ATOM 814 O O . GLY A 1 96 ? 0.671 -10.746 16.836 1.00 90.06 96 GLY A O 1
ATOM 815 N N . HIS A 1 97 ? 0.937 -11.705 14.825 1.00 88.50 97 HIS A N 1
ATOM 816 C CA . HIS A 1 97 ? 2.216 -11.084 14.508 1.00 88.50 97 HIS A CA 1
ATOM 817 C C . HIS A 1 97 ? 2.054 -9.965 13.474 1.00 88.50 97 HIS A C 1
ATOM 819 O O . HIS A 1 97 ? 1.946 -10.194 12.276 1.00 88.50 97 HIS A O 1
ATOM 825 N N . GLY A 1 98 ? 2.127 -8.722 13.950 1.00 82.75 98 GLY A N 1
ATOM 826 C CA . GLY A 1 98 ? 2.111 -7.534 13.097 1.00 82.75 98 GLY A CA 1
ATOM 827 C C . GLY A 1 98 ? 0.715 -6.935 12.886 1.00 82.75 98 GLY A C 1
ATOM 828 O O . GLY A 1 98 ? -0.231 -7.288 13.593 1.00 82.75 98 GLY A O 1
ATOM 829 N N . PRO A 1 99 ? 0.593 -5.952 11.977 1.00 83.88 99 PRO A N 1
ATOM 830 C CA .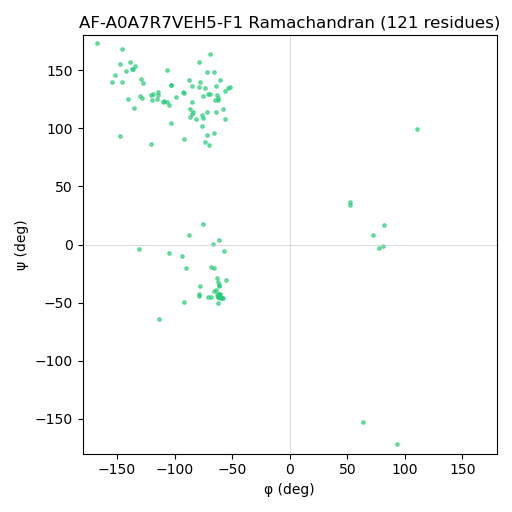 PRO A 1 99 ? -0.672 -5.287 11.691 1.00 83.88 99 PRO A CA 1
ATOM 831 C C . PRO A 1 99 ? -1.687 -6.237 11.061 1.00 83.88 99 PRO A C 1
ATOM 833 O O . PRO A 1 99 ? -1.323 -7.112 10.278 1.00 83.88 99 PRO A O 1
ATOM 836 N N . ARG A 1 100 ? -2.973 -5.997 11.335 1.00 87.06 100 ARG A N 1
ATOM 837 C CA . ARG A 1 100 ? -4.056 -6.725 10.675 1.00 87.06 100 ARG A CA 1
ATOM 838 C C . ARG A 1 100 ? -4.021 -6.461 9.172 1.00 87.06 100 ARG A C 1
ATOM 840 O O . ARG A 1 100 ? -4.121 -5.305 8.756 1.00 87.06 100 ARG A O 1
ATOM 847 N N . TYR A 1 101 ? -3.940 -7.522 8.377 1.00 87.25 101 TYR A N 1
ATOM 848 C CA . TYR A 1 101 ? -4.097 -7.413 6.932 1.00 87.25 101 TYR A CA 1
ATOM 849 C C . TYR A 1 101 ? -5.518 -6.935 6.583 1.00 87.25 101 TYR A C 1
ATOM 851 O O . TYR A 1 101 ? -6.499 -7.370 7.192 1.00 87.25 101 TYR A O 1
ATOM 859 N N . ILE A 1 102 ? -5.632 -5.995 5.639 1.00 86.00 102 ILE A N 1
ATOM 860 C CA . ILE A 1 102 ? -6.926 -5.447 5.201 1.00 86.00 102 ILE A CA 1
ATOM 861 C C . ILE A 1 102 ? -7.193 -5.840 3.752 1.00 86.00 102 ILE A C 1
ATOM 863 O O . ILE A 1 102 ? -8.168 -6.526 3.470 1.00 86.00 102 ILE A O 1
ATOM 867 N N . THR A 1 103 ? -6.356 -5.369 2.826 1.00 86.44 103 THR A N 1
ATOM 868 C CA . THR A 1 103 ? -6.516 -5.631 1.394 1.00 86.44 103 THR A CA 1
ATOM 869 C C . THR A 1 103 ? -5.260 -5.231 0.617 1.00 86.44 103 THR A C 1
ATOM 871 O O . THR A 1 103 ? -4.350 -4.601 1.162 1.00 86.44 103 THR A O 1
ATOM 874 N N . HIS A 1 104 ? -5.240 -5.550 -0.675 1.00 85.94 104 HIS A N 1
ATOM 875 C CA . HIS A 1 104 ? -4.248 -5.099 -1.638 1.00 85.94 104 HIS A CA 1
ATOM 876 C C . HIS A 1 104 ? -4.924 -4.723 -2.963 1.00 85.94 104 HIS A C 1
ATOM 878 O O . HIS A 1 104 ? -6.021 -5.187 -3.273 1.00 85.94 104 HIS A O 1
ATOM 884 N N . LEU A 1 105 ? -4.282 -3.872 -3.767 1.00 76.81 105 LEU A N 1
ATOM 885 C CA . LEU A 1 105 ? -4.802 -3.497 -5.082 1.00 76.81 105 LEU A CA 1
ATOM 886 C C . LEU A 1 105 ? -3.683 -3.113 -6.056 1.00 76.81 105 LEU A C 1
ATOM 888 O O . LEU A 1 105 ? -2.696 -2.498 -5.665 1.00 76.81 105 LEU A O 1
ATOM 892 N N . ASN A 1 106 ? -3.882 -3.425 -7.339 1.00 73.31 106 ASN A N 1
ATOM 893 C CA . ASN A 1 106 ? -2.961 -3.080 -8.422 1.00 73.31 106 ASN A CA 1
ATOM 894 C C . ASN A 1 106 ? -3.571 -2.000 -9.326 1.00 73.31 106 ASN A C 1
ATOM 896 O O . ASN A 1 106 ? -4.644 -2.188 -9.906 1.00 73.31 106 ASN A O 1
ATOM 900 N N . ILE A 1 107 ? -2.879 -0.867 -9.481 1.00 70.00 107 ILE A N 1
ATOM 901 C CA . ILE A 1 107 ? -3.299 0.243 -10.351 1.00 70.00 107 ILE A CA 1
ATOM 902 C C . ILE A 1 107 ? -2.297 0.384 -11.493 1.00 70.00 107 ILE A C 1
ATOM 904 O O . ILE A 1 107 ? -1.098 0.512 -11.271 1.00 70.00 107 ILE A O 1
ATOM 908 N N . LYS A 1 108 ? -2.790 0.422 -12.738 1.00 64.50 108 LYS A N 1
ATOM 909 C CA . LYS A 1 108 ? -1.941 0.750 -13.892 1.00 64.50 108 LYS A CA 1
ATOM 910 C C . LYS A 1 108 ? -1.523 2.220 -13.841 1.00 64.50 108 LYS A C 1
ATOM 912 O O . LYS A 1 108 ? -2.387 3.096 -13.760 1.00 64.50 108 LYS A O 1
ATOM 917 N N . ALA A 1 109 ? -0.225 2.479 -13.987 1.00 55.00 109 ALA A N 1
ATOM 918 C CA . ALA A 1 109 ? 0.316 3.828 -14.119 1.00 55.00 109 ALA A CA 1
ATOM 919 C C . ALA A 1 109 ? -0.410 4.621 -15.228 1.00 55.00 109 ALA A C 1
ATOM 921 O O . ALA A 1 109 ? -0.687 4.097 -16.310 1.00 55.00 109 ALA A O 1
ATOM 922 N N . GLY A 1 110 ? -0.750 5.884 -14.949 1.00 48.94 110 GLY A N 1
ATOM 923 C CA . GLY A 1 110 ? -1.411 6.789 -15.899 1.00 48.94 110 GLY A CA 1
ATOM 924 C C . GLY A 1 110 ? -2.930 6.624 -16.047 1.00 48.94 110 GLY A C 1
ATOM 925 O O . GLY A 1 110 ? -3.552 7.389 -16.785 1.00 48.94 110 GLY A O 1
ATOM 926 N N . ARG A 1 111 ? -3.568 5.671 -15.352 1.00 46.19 111 ARG A N 1
ATOM 927 C CA . ARG A 1 111 ? -5.036 5.622 -15.251 1.00 46.19 111 ARG A CA 1
ATOM 928 C C . ARG A 1 111 ? -5.482 6.532 -14.105 1.00 46.19 111 ARG A C 1
ATOM 930 O O . ARG A 1 111 ? -5.092 6.299 -12.967 1.00 46.19 111 ARG A O 1
ATOM 937 N N . ASN A 1 112 ? -6.337 7.521 -14.385 1.00 43.00 112 ASN A N 1
ATOM 938 C CA . ASN A 1 112 ? -7.074 8.235 -13.336 1.00 43.00 112 ASN A CA 1
ATOM 939 C C . ASN A 1 112 ? -7.853 7.193 -12.520 1.00 43.00 112 ASN A C 1
ATOM 941 O O . ASN A 1 112 ? -8.801 6.594 -13.032 1.00 43.00 112 ASN A O 1
ATOM 945 N N . SER A 1 113 ? -7.429 6.923 -11.287 1.00 43.03 113 SER A N 1
ATOM 946 C CA . SER A 1 113 ? -8.027 5.913 -10.417 1.00 43.03 113 SER A CA 1
ATOM 947 C C . SER A 1 113 ? -9.416 6.367 -9.953 1.00 43.03 113 SER A C 1
ATOM 949 O O . SER A 1 113 ? -9.595 6.952 -8.890 1.00 43.03 113 SER A O 1
ATOM 951 N N . ARG A 1 114 ? -10.446 6.092 -10.762 1.00 36.28 114 ARG A N 1
ATOM 952 C CA . ARG A 1 114 ? -11.833 6.025 -10.286 1.00 36.28 114 ARG A CA 1
ATOM 953 C C . ARG A 1 114 ? -12.081 4.627 -9.729 1.00 36.28 114 ARG A C 1
ATOM 955 O O . ARG A 1 114 ? -12.028 3.645 -10.460 1.00 36.28 114 ARG A O 1
ATOM 962 N N . ILE A 1 115 ? -12.316 4.569 -8.423 1.00 44.09 115 ILE A N 1
ATOM 963 C CA . ILE A 1 115 ? -12.580 3.343 -7.667 1.00 44.09 115 ILE A CA 1
ATOM 964 C C . ILE A 1 115 ? -14.082 3.038 -7.739 1.00 44.09 115 ILE A C 1
ATOM 966 O O . ILE A 1 115 ? -14.878 3.747 -7.120 1.00 44.09 115 ILE A O 1
ATOM 970 N N . GLU A 1 116 ? -14.455 1.983 -8.466 1.00 29.41 116 GLU A N 1
ATOM 971 C CA . GLU A 1 116 ? -15.790 1.365 -8.454 1.00 29.41 116 GLU A CA 1
ATOM 972 C C . GLU A 1 116 ? -15.663 -0.157 -8.194 1.00 29.41 116 GLU A C 1
ATOM 974 O O . GLU A 1 116 ? -14.719 -0.796 -8.650 1.00 29.41 116 GLU A O 1
ATOM 979 N N . ARG A 1 117 ? -16.579 -0.679 -7.361 1.00 29.06 117 ARG A N 1
ATOM 980 C CA . ARG A 1 117 ? -16.565 -1.928 -6.552 1.00 29.06 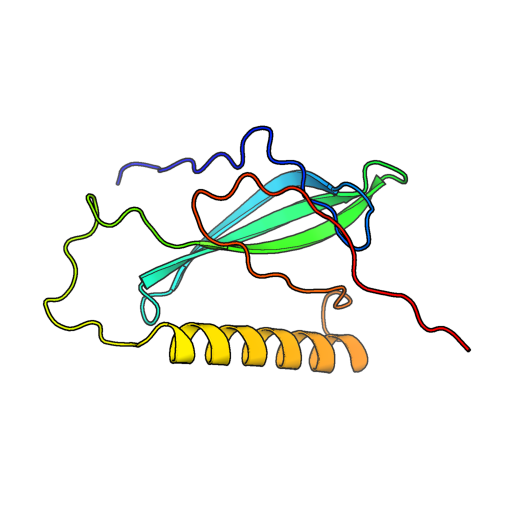117 ARG A CA 1
ATOM 981 C C . ARG A 1 117 ? -16.640 -3.269 -7.318 1.00 29.06 117 ARG A C 1
ATOM 983 O O . ARG A 1 117 ? -17.213 -3.319 -8.398 1.00 29.06 117 ARG A O 1
ATOM 990 N N . ALA A 1 118 ? -16.296 -4.366 -6.622 1.00 27.70 118 ALA A N 1
ATOM 991 C CA . ALA A 1 118 ? -16.930 -5.696 -6.749 1.00 27.70 118 ALA A CA 1
ATOM 992 C C . ALA A 1 118 ? -16.911 -6.411 -5.369 1.00 27.70 118 ALA A C 1
ATOM 994 O O . ALA A 1 118 ? -15.844 -6.748 -4.881 1.00 27.70 118 ALA A O 1
ATOM 995 N N . THR A 1 119 ? -17.949 -6.322 -4.530 1.00 26.12 119 THR A N 1
ATOM 996 C CA . THR A 1 119 ? -19.145 -7.192 -4.375 1.00 26.12 119 THR A CA 1
ATOM 997 C C . THR A 1 119 ? -19.057 -7.946 -3.042 1.00 26.12 119 THR A C 1
ATOM 999 O O . THR A 1 119 ? -18.381 -8.959 -2.919 1.00 26.12 119 THR A O 1
ATOM 1002 N N . SER A 1 120 ? -19.773 -7.426 -2.043 1.00 27.22 120 SER A N 1
ATOM 1003 C CA . SER A 1 120 ? -20.188 -8.184 -0.863 1.00 27.22 120 SER A CA 1
ATOM 1004 C C . SER A 1 120 ? -21.149 -9.285 -1.315 1.00 27.22 120 SER A C 1
ATOM 1006 O O . SER A 1 120 ? -22.163 -8.996 -1.951 1.00 27.22 120 SER A O 1
ATOM 1008 N N . ILE A 1 121 ? -20.826 -10.532 -0.983 1.00 26.95 121 ILE A N 1
ATOM 1009 C CA . ILE A 1 121 ? -21.825 -11.571 -0.749 1.00 26.95 121 ILE A CA 1
ATOM 1010 C C . ILE A 1 121 ? -21.587 -12.030 0.685 1.00 26.95 121 ILE A C 1
ATOM 1012 O O . ILE A 1 121 ? -20.809 -12.941 0.943 1.00 26.95 121 ILE A O 1
ATOM 1016 N N . LEU A 1 122 ? -22.214 -11.326 1.623 1.00 28.44 122 LEU A N 1
ATOM 1017 C CA . LEU A 1 122 ? -22.573 -11.926 2.899 1.00 28.44 122 LEU A CA 1
ATOM 1018 C C . LEU A 1 122 ? -23.938 -12.590 2.702 1.00 28.44 122 LEU A C 1
ATOM 1020 O O . LEU A 1 122 ? -24.922 -11.906 2.411 1.00 28.44 122 LEU A O 1
ATOM 1024 N N . SER A 1 123 ? -23.967 -13.911 2.851 1.00 29.45 123 SER A N 1
ATOM 1025 C CA . SER A 1 123 ? -25.127 -14.665 3.331 1.00 29.45 123 SER A CA 1
ATOM 1026 C C . SER A 1 123 ? -24.745 -15.304 4.652 1.00 29.45 123 SER A C 1
ATOM 1028 O O . SER A 1 123 ? -23.684 -15.970 4.641 1.00 29.45 123 SER A O 1
#

Secondary structure (DSSP, 8-state):
--------TT--EEETTEEEEEEEEEEEEEETTTTEEEEEEEEEETTT--EEEEEEE-PPPTTTS---SS-SS-HHHHHHHHHHHHHHHHHHHHTT-SSPP-------TTS------------